Protein AF-A0A7V1NSM1-F1 (afdb_monomer_lite)

Structure (mmCIF, N/CA/C/O backbone):
data_AF-A0A7V1NSM1-F1
#
_entry.id   AF-A0A7V1NSM1-F1
#
loop_
_atom_site.group_PDB
_atom_site.id
_atom_site.type_symbol
_atom_site.label_atom_id
_atom_site.label_alt_id
_atom_site.label_comp_id
_atom_site.label_asym_id
_atom_site.label_entity_id
_atom_site.label_seq_id
_atom_site.pdbx_PDB_ins_code
_atom_site.Cartn_x
_atom_site.Cartn_y
_atom_site.Cartn_z
_atom_site.occupancy
_atom_site.B_iso_or_equiv
_atom_site.auth_seq_id
_atom_site.auth_comp_id
_atom_site.auth_asym_id
_atom_site.auth_atom_id
_atom_site.pdbx_PDB_model_num
ATOM 1 N N . MET A 1 1 ? 37.050 9.998 -18.615 1.00 50.84 1 MET A N 1
ATOM 2 C CA . MET A 1 1 ? 36.320 8.719 -18.504 1.00 50.84 1 MET A CA 1
ATOM 3 C C . MET A 1 1 ? 34.892 9.012 -18.921 1.00 50.84 1 MET A C 1
ATOM 5 O O . MET A 1 1 ? 34.313 9.878 -18.276 1.00 50.84 1 MET A O 1
ATOM 9 N N . PRO A 1 2 ? 34.357 8.449 -20.015 1.00 52.25 2 PRO A N 1
ATOM 10 C CA . PRO A 1 2 ? 32.947 8.650 -20.319 1.00 52.25 2 PRO A CA 1
ATOM 11 C C . PRO A 1 2 ? 32.127 7.974 -19.214 1.00 52.25 2 PRO A C 1
ATOM 13 O O . PRO A 1 2 ? 32.420 6.836 -18.843 1.00 52.25 2 PRO A O 1
ATOM 16 N N . GLU A 1 3 ? 31.164 8.696 -18.644 1.00 61.88 3 GLU A N 1
ATOM 17 C CA . GLU A 1 3 ? 30.140 8.099 -17.784 1.00 61.88 3 GLU A CA 1
ATOM 18 C C . GLU A 1 3 ? 29.456 6.964 -18.557 1.00 61.88 3 GLU A C 1
ATOM 20 O O . GLU A 1 3 ? 29.181 7.130 -19.752 1.00 61.88 3 GLU A O 1
ATOM 25 N N . PRO A 1 4 ? 29.205 5.801 -17.931 1.00 60.72 4 PRO A N 1
ATOM 26 C CA . PRO A 1 4 ? 28.432 4.761 -18.581 1.00 60.72 4 PRO A CA 1
ATOM 27 C C . PRO A 1 4 ? 27.076 5.356 -18.957 1.00 60.72 4 PRO A C 1
ATOM 29 O O . PRO A 1 4 ? 26.368 5.908 -18.116 1.00 60.72 4 PRO A O 1
ATOM 32 N N . LEU A 1 5 ? 26.748 5.265 -20.244 1.00 61.97 5 LEU A N 1
ATOM 33 C CA . LEU A 1 5 ? 25.473 5.682 -20.806 1.00 61.97 5 LEU A CA 1
ATOM 34 C C . LEU A 1 5 ? 24.407 4.718 -20.274 1.00 61.97 5 LEU A C 1
ATOM 36 O O . LEU A 1 5 ? 24.050 3.738 -20.922 1.00 61.97 5 LEU A O 1
ATOM 40 N N . VAL A 1 6 ? 23.947 4.950 -19.046 1.00 64.94 6 VAL A N 1
ATOM 41 C CA . VAL A 1 6 ? 22.717 4.339 -18.556 1.00 64.94 6 VAL A CA 1
ATOM 42 C C . VAL A 1 6 ? 21.638 4.852 -19.494 1.00 64.94 6 VAL A C 1
ATOM 44 O O . VAL A 1 6 ? 21.436 6.064 -19.596 1.00 64.94 6 VAL A O 1
ATOM 47 N N . LEU A 1 7 ? 20.996 3.951 -20.239 1.00 77.44 7 LEU A N 1
ATOM 48 C CA . LEU A 1 7 ? 19.862 4.325 -21.072 1.00 77.44 7 LEU A CA 1
ATOM 49 C C . LEU A 1 7 ? 18.858 5.029 -20.150 1.00 77.44 7 LEU A C 1
ATOM 51 O O . LEU A 1 7 ? 18.415 4.405 -19.185 1.00 77.44 7 LEU A O 1
ATOM 55 N N . PRO A 1 8 ? 18.498 6.306 -20.389 1.00 79.12 8 PRO A N 1
ATOM 56 C CA . PRO A 1 8 ? 17.709 7.079 -19.428 1.00 79.12 8 PRO A CA 1
ATOM 57 C C . PRO A 1 8 ? 16.412 6.380 -19.003 1.00 79.12 8 PRO A C 1
ATOM 59 O O . PRO A 1 8 ? 15.965 6.529 -17.873 1.00 79.12 8 PRO A O 1
ATOM 62 N N . LEU A 1 9 ? 15.838 5.557 -19.887 1.00 87.38 9 LEU A N 1
ATOM 63 C CA . LEU A 1 9 ? 14.635 4.770 -19.618 1.00 87.38 9 LEU A CA 1
ATOM 64 C C . LEU A 1 9 ? 14.870 3.572 -18.684 1.00 87.38 9 LEU A C 1
ATOM 66 O O . LEU A 1 9 ? 13.985 3.243 -17.901 1.00 87.38 9 LEU A O 1
ATOM 70 N N . GLU A 1 10 ? 16.048 2.942 -18.709 1.00 87.50 10 GLU A N 1
ATOM 71 C CA . GLU A 1 10 ? 16.377 1.837 -17.794 1.00 87.50 10 GLU A CA 1
ATOM 72 C C . GLU A 1 10 ? 16.455 2.303 -16.339 1.00 87.50 10 GLU A C 1
ATOM 74 O O . GLU A 1 10 ? 16.145 1.535 -15.430 1.00 87.50 10 GLU A O 1
ATOM 79 N N . TYR A 1 11 ? 16.844 3.562 -16.118 1.00 86.06 11 TYR A N 1
ATOM 80 C CA . TYR A 1 11 ? 16.851 4.171 -14.791 1.00 86.06 11 TYR A CA 1
ATOM 81 C C . TYR A 1 11 ? 15.430 4.268 -14.214 1.00 86.06 11 TYR A C 1
ATOM 83 O O . TYR A 1 11 ? 15.195 3.833 -13.089 1.00 86.06 11 TYR A O 1
ATOM 91 N N . TYR A 1 12 ? 14.467 4.768 -14.997 1.00 86.56 12 TYR A N 1
ATOM 92 C CA . TYR A 1 12 ? 13.069 4.913 -14.562 1.00 86.56 12 TYR A CA 1
ATOM 93 C C . TYR A 1 12 ? 12.301 3.586 -14.484 1.00 86.56 12 TYR A C 1
ATOM 95 O O . TYR A 1 12 ? 11.229 3.537 -13.888 1.00 86.56 12 TYR A O 1
ATOM 103 N N . ALA A 1 13 ? 12.845 2.510 -15.057 1.00 89.56 13 ALA A N 1
ATOM 104 C CA . ALA A 1 13 ? 12.276 1.169 -14.967 1.00 89.56 13 ALA A CA 1
ATOM 105 C C . ALA A 1 13 ? 12.615 0.443 -13.649 1.00 89.56 13 ALA A C 1
ATOM 107 O O . ALA A 1 13 ? 12.189 -0.696 -13.457 1.00 89.56 13 ALA A O 1
ATOM 108 N N . ARG A 1 14 ? 13.397 1.058 -12.748 1.00 90.38 14 ARG A N 1
ATOM 109 C CA . ARG A 1 14 ? 13.820 0.451 -11.477 1.00 90.38 14 ARG A CA 1
ATOM 110 C C . ARG A 1 14 ? 13.214 1.178 -10.275 1.00 90.38 14 ARG A C 1
ATOM 112 O O . ARG A 1 14 ? 13.053 2.398 -10.323 1.00 90.38 14 ARG A O 1
ATOM 119 N N . PRO A 1 15 ? 12.919 0.459 -9.175 1.00 92.56 15 PRO A N 1
ATOM 120 C CA . PRO A 1 15 ? 12.562 1.097 -7.917 1.00 92.56 15 PRO A CA 1
ATOM 121 C C . PRO A 1 15 ? 13.651 2.065 -7.436 1.00 92.56 15 PRO A C 1
ATOM 123 O O . PRO A 1 15 ? 14.845 1.820 -7.611 1.00 92.56 15 PRO A O 1
ATOM 126 N N . GLY A 1 16 ? 13.229 3.166 -6.818 1.00 92.69 16 GLY A N 1
ATOM 127 C CA . GLY A 1 16 ? 14.108 4.097 -6.118 1.00 92.69 16 GLY A CA 1
ATOM 128 C C . GLY A 1 16 ? 14.253 3.730 -4.640 1.00 92.69 16 GLY A C 1
ATOM 129 O O . GLY A 1 16 ? 13.652 2.774 -4.160 1.00 92.69 16 GLY A O 1
ATOM 130 N N . LEU A 1 17 ? 14.998 4.542 -3.886 1.00 92.56 17 LEU A N 1
ATOM 131 C CA . LEU A 1 17 ? 15.350 4.261 -2.485 1.00 92.56 17 LEU A CA 1
ATOM 132 C C . LEU A 1 17 ? 14.146 3.961 -1.571 1.00 92.56 17 LEU A C 1
ATOM 134 O O . LEU A 1 17 ? 14.246 3.138 -0.670 1.00 92.56 17 LEU A O 1
ATOM 138 N N . THR A 1 18 ? 13.016 4.642 -1.770 1.00 94.25 18 THR A N 1
ATOM 139 C CA . THR A 1 18 ? 11.809 4.455 -0.948 1.00 94.25 18 THR A CA 1
ATOM 140 C C . THR A 1 18 ? 10.819 3.458 -1.539 1.00 94.25 18 THR A C 1
ATOM 142 O O . THR A 1 18 ? 9.932 3.001 -0.819 1.00 94.25 18 THR A O 1
ATOM 145 N N . THR A 1 19 ? 10.947 3.129 -2.826 1.00 94.19 19 THR A N 1
ATOM 146 C CA . THR A 1 19 ? 10.037 2.222 -3.538 1.00 94.19 19 THR A CA 1
ATOM 147 C C . THR A 1 19 ? 10.610 0.828 -3.755 1.00 94.19 19 THR A C 1
ATOM 149 O O . THR A 1 19 ? 9.884 -0.051 -4.214 1.00 94.19 19 THR A O 1
ATOM 152 N N . ASP A 1 20 ? 11.875 0.608 -3.393 1.00 96.19 20 ASP A N 1
ATOM 153 C CA . ASP A 1 20 ? 12.498 -0.710 -3.381 1.00 96.19 20 ASP A CA 1
ATOM 154 C C . ASP A 1 20 ? 11.735 -1.659 -2.428 1.00 96.19 20 ASP A C 1
ATOM 156 O O . ASP A 1 20 ? 11.569 -1.345 -1.241 1.00 96.19 20 ASP A O 1
ATOM 160 N N . PRO A 1 21 ? 11.228 -2.806 -2.925 1.00 96.00 21 PRO A N 1
ATOM 161 C CA . PRO A 1 21 ? 10.555 -3.797 -2.090 1.00 96.00 21 PRO A CA 1
ATOM 162 C C . PRO A 1 21 ? 11.514 -4.597 -1.192 1.00 96.00 21 PRO A C 1
ATOM 164 O O . PRO A 1 21 ? 11.046 -5.309 -0.301 1.00 96.00 21 PRO A O 1
ATOM 167 N N . GLY A 1 22 ? 12.831 -4.514 -1.412 1.00 96.12 22 GLY A N 1
ATOM 168 C CA . GLY A 1 22 ? 13.843 -5.219 -0.632 1.00 96.12 22 GLY A CA 1
ATOM 169 C C . GLY A 1 22 ? 13.631 -6.735 -0.626 1.00 96.12 22 GLY A C 1
ATOM 170 O O . GLY A 1 22 ? 13.363 -7.357 -1.656 1.00 96.12 22 GLY A O 1
ATOM 171 N N . GLU A 1 23 ? 13.708 -7.350 0.557 1.00 95.69 23 GLU A N 1
ATOM 172 C CA . GLU A 1 23 ? 13.499 -8.796 0.731 1.00 95.69 23 GLU A CA 1
ATOM 173 C C . GLU A 1 23 ? 12.076 -9.269 0.377 1.00 95.69 23 GLU A C 1
ATOM 175 O O . GLU A 1 23 ? 11.852 -10.455 0.124 1.00 95.69 23 GLU A O 1
ATOM 180 N N . HIS A 1 24 ? 11.115 -8.344 0.294 1.00 97.00 24 HIS A N 1
ATOM 181 C CA . HIS A 1 24 ? 9.721 -8.635 -0.027 1.00 97.00 24 HIS A CA 1
ATOM 182 C C . HIS A 1 24 ? 9.409 -8.593 -1.528 1.00 97.00 24 HIS A C 1
ATOM 184 O O . HIS A 1 24 ? 8.242 -8.707 -1.897 1.00 97.00 24 HIS A O 1
ATOM 190 N N . ALA A 1 25 ? 10.413 -8.486 -2.408 1.00 96.06 25 ALA A N 1
ATOM 191 C CA . ALA A 1 25 ? 10.224 -8.436 -3.863 1.00 96.06 25 ALA A CA 1
ATOM 192 C C . ALA A 1 25 ? 9.338 -9.571 -4.414 1.00 96.06 25 ALA A C 1
ATOM 194 O O . ALA A 1 25 ? 8.518 -9.342 -5.299 1.00 96.06 25 ALA A O 1
ATOM 195 N N . ARG A 1 26 ? 9.432 -10.775 -3.832 1.00 96.00 26 ARG A N 1
ATOM 196 C CA . ARG A 1 26 ? 8.610 -11.942 -4.212 1.00 96.00 26 ARG A CA 1
ATOM 197 C C . ARG A 1 26 ? 7.107 -11.748 -3.993 1.00 96.00 26 ARG A C 1
ATOM 199 O O . ARG A 1 26 ? 6.310 -12.493 -4.545 1.00 96.00 26 ARG A O 1
ATOM 206 N N . LEU A 1 27 ? 6.681 -10.765 -3.195 1.00 95.62 27 LEU A N 1
ATOM 207 C CA . LEU A 1 27 ? 5.253 -10.464 -3.032 1.00 95.62 27 LEU A CA 1
ATOM 208 C C . LEU A 1 27 ? 4.622 -9.888 -4.307 1.00 95.62 27 LEU A C 1
ATOM 210 O O . LEU A 1 27 ? 3.397 -9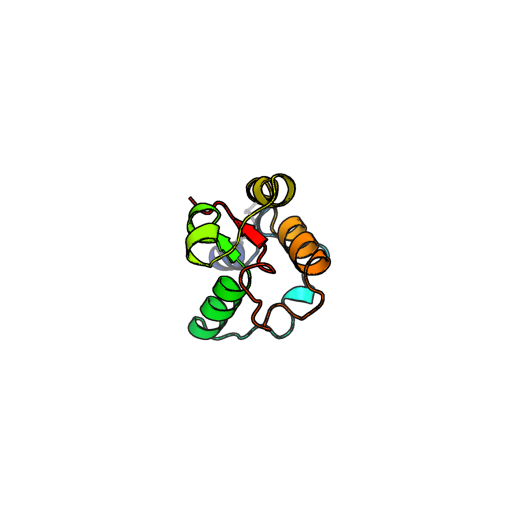.887 -4.419 1.00 95.62 27 LEU A O 1
ATOM 214 N N . PHE A 1 28 ? 5.437 -9.422 -5.258 1.00 95.31 28 PHE A N 1
ATOM 215 C CA . PHE A 1 28 ? 4.981 -8.987 -6.577 1.00 95.31 28 PHE A CA 1
ATOM 216 C C . PHE A 1 28 ? 4.800 -10.142 -7.572 1.00 95.31 28 PHE A C 1
ATOM 218 O O . PHE A 1 28 ? 4.250 -9.929 -8.654 1.00 95.31 28 PHE A O 1
ATOM 225 N N . ASP A 1 29 ? 5.208 -11.362 -7.218 1.00 94.12 29 ASP A N 1
ATOM 226 C CA . ASP A 1 29 ? 5.040 -12.525 -8.083 1.00 94.12 29 ASP A CA 1
ATOM 227 C C . ASP A 1 29 ? 3.545 -12.810 -8.308 1.00 94.12 29 ASP A C 1
ATOM 229 O O . ASP A 1 29 ? 2.749 -12.898 -7.370 1.00 94.12 29 ASP A O 1
ATOM 233 N N . GLY A 1 30 ? 3.153 -12.962 -9.576 1.00 91.56 30 GLY A N 1
ATOM 234 C CA . GLY A 1 30 ? 1.766 -13.240 -9.960 1.00 91.56 30 GLY A CA 1
ATOM 235 C C . GLY A 1 30 ? 0.839 -12.020 -9.962 1.00 91.56 30 GLY A C 1
ATOM 236 O O . GLY A 1 30 ? -0.372 -12.193 -10.104 1.00 91.56 30 GLY A O 1
ATOM 237 N N . LEU A 1 31 ? 1.375 -10.801 -9.821 1.00 95.75 31 LEU A N 1
ATOM 238 C CA . LEU A 1 31 ? 0.609 -9.590 -10.102 1.00 95.75 31 LEU A CA 1
ATOM 239 C C . LEU A 1 31 ? 0.216 -9.520 -11.589 1.00 95.75 31 LEU A C 1
ATOM 241 O O . LEU A 1 31 ? 0.983 -9.959 -12.451 1.00 95.75 31 LEU A O 1
ATOM 245 N N . PRO A 1 32 ? -0.966 -8.963 -11.904 1.00 95.81 32 PRO A N 1
ATOM 246 C CA . PRO A 1 32 ? -1.368 -8.742 -13.285 1.00 95.81 32 PRO A CA 1
ATOM 247 C C . PRO A 1 32 ? -0.422 -7.751 -13.976 1.00 95.81 32 PRO A C 1
ATOM 249 O O . PRO A 1 32 ? 0.170 -6.885 -13.335 1.00 95.81 32 PRO A O 1
ATOM 252 N N . THR A 1 33 ? -0.292 -7.866 -15.295 1.00 95.19 33 THR A N 1
ATOM 253 C CA . THR A 1 33 ? 0.549 -6.970 -16.109 1.00 95.19 33 THR A CA 1
ATOM 254 C C . THR A 1 33 ? -0.236 -5.820 -16.731 1.00 95.19 33 THR A C 1
ATOM 256 O O . THR A 1 33 ? 0.355 -4.822 -17.138 1.00 95.19 33 THR A O 1
ATOM 259 N N . GLU A 1 34 ? -1.564 -5.941 -16.792 1.00 96.75 34 GLU A N 1
ATOM 260 C CA . GLU A 1 34 ? -2.445 -4.917 -17.342 1.00 96.75 34 GLU A CA 1
ATOM 261 C C . GLU A 1 34 ? -2.688 -3.796 -16.326 1.00 96.75 34 GLU A C 1
ATOM 263 O O . GLU A 1 34 ? -2.986 -4.035 -15.153 1.00 96.75 34 GLU A O 1
ATOM 268 N N . ILE A 1 35 ? -2.599 -2.546 -16.790 1.00 95.81 35 ILE A N 1
ATOM 269 C CA . ILE A 1 35 ? -2.742 -1.354 -15.939 1.00 95.81 35 ILE A CA 1
ATOM 270 C C . ILE A 1 35 ? -4.077 -1.334 -15.171 1.00 95.81 35 ILE A C 1
ATOM 272 O O . ILE A 1 35 ? -4.039 -1.084 -13.964 1.00 95.81 35 ILE A O 1
ATOM 276 N N . PRO A 1 36 ? -5.247 -1.605 -15.792 1.00 96.69 36 PRO A N 1
ATOM 277 C CA . PRO A 1 36 ? -6.521 -1.577 -15.071 1.00 96.69 36 PRO A CA 1
ATOM 278 C C . PRO A 1 36 ? -6.563 -2.564 -13.901 1.00 96.69 36 PRO A C 1
ATOM 280 O O . PRO A 1 36 ? -7.052 -2.224 -12.823 1.00 96.69 36 PRO A O 1
ATOM 283 N N . ASP A 1 37 ? -5.999 -3.755 -14.089 1.00 96.06 37 ASP A N 1
ATOM 284 C CA . ASP A 1 37 ? -5.983 -4.805 -13.074 1.00 96.06 37 ASP A CA 1
ATOM 285 C C . ASP A 1 37 ? -5.005 -4.465 -11.942 1.00 96.06 37 ASP A C 1
ATOM 287 O O . ASP A 1 37 ? -5.328 -4.637 -10.766 1.00 96.06 37 ASP A O 1
ATOM 291 N N . LEU A 1 38 ? -3.842 -3.887 -12.265 1.00 95.75 38 LEU A N 1
ATOM 292 C CA . LEU A 1 38 ? -2.910 -3.365 -11.260 1.00 95.75 38 LEU A CA 1
ATOM 293 C C . LEU A 1 38 ? -3.542 -2.261 -10.407 1.00 95.75 38 LEU A C 1
ATOM 295 O O . LEU A 1 38 ? -3.376 -2.258 -9.185 1.00 95.75 38 LEU A O 1
ATOM 299 N N . CYS A 1 39 ? -4.304 -1.349 -11.019 1.00 95.81 39 CYS A N 1
ATOM 300 C CA . CYS A 1 39 ? -5.032 -0.322 -10.278 1.00 95.81 39 CYS A CA 1
ATOM 301 C C . CYS A 1 39 ? -6.009 -0.937 -9.266 1.00 95.81 39 CYS A C 1
ATOM 303 O O . CYS A 1 39 ? -6.069 -0.471 -8.127 1.00 95.81 39 CYS A O 1
ATOM 305 N N . GLN A 1 40 ? -6.730 -1.997 -9.645 1.00 95.75 40 GLN A N 1
ATOM 306 C CA . GLN A 1 40 ? -7.638 -2.704 -8.736 1.00 95.75 40 GLN A CA 1
ATOM 307 C C . GLN A 1 40 ? -6.890 -3.353 -7.568 1.00 95.75 40 GLN A C 1
ATOM 309 O O . GLN A 1 40 ? -7.318 -3.237 -6.417 1.00 95.75 40 GLN A O 1
ATOM 314 N N . VAL A 1 41 ? -5.738 -3.977 -7.834 1.00 96.31 41 VAL A N 1
ATOM 315 C CA . VAL A 1 41 ? -4.897 -4.563 -6.781 1.00 96.31 41 VAL A CA 1
ATOM 316 C C . VAL A 1 41 ? -4.476 -3.496 -5.771 1.00 96.31 41 VAL A C 1
ATOM 318 O O . VAL A 1 41 ? -4.726 -3.665 -4.577 1.00 96.31 41 VAL A O 1
ATOM 321 N N . VAL A 1 42 ? -3.926 -2.367 -6.228 1.00 93.94 42 VAL A N 1
ATOM 322 C CA . VAL A 1 42 ? -3.490 -1.265 -5.350 1.00 93.94 42 VAL A CA 1
ATOM 323 C C . VAL A 1 42 ? -4.651 -0.718 -4.510 1.00 93.94 42 VAL A C 1
ATOM 325 O O . VAL A 1 42 ? -4.518 -0.577 -3.294 1.00 93.94 42 VAL A O 1
ATOM 328 N N . GLN A 1 43 ? -5.814 -0.476 -5.123 1.00 93.62 43 GLN A N 1
ATOM 329 C CA . GLN A 1 43 ? -7.016 0.004 -4.424 1.00 93.62 43 GLN A CA 1
ATOM 330 C C . GLN A 1 43 ? -7.539 -0.989 -3.376 1.00 93.62 43 GLN A C 1
ATOM 332 O O . GLN A 1 43 ? -8.165 -0.593 -2.392 1.00 93.62 43 GLN A O 1
ATOM 337 N N . SER A 1 44 ? -7.282 -2.283 -3.572 1.00 94.88 44 SER A N 1
ATOM 338 C CA . SER A 1 44 ? -7.658 -3.331 -2.626 1.00 94.88 44 SER A CA 1
ATOM 339 C C . SER A 1 44 ? -6.676 -3.500 -1.462 1.00 94.88 44 SER A C 1
ATOM 341 O O . SER A 1 44 ? -6.996 -4.225 -0.524 1.00 94.88 44 SER A O 1
ATOM 343 N N . ILE A 1 45 ? -5.506 -2.852 -1.512 1.00 95.56 45 ILE A N 1
ATOM 344 C CA . ILE A 1 45 ? -4.437 -2.949 -0.505 1.00 95.56 45 ILE A CA 1
ATOM 345 C C . ILE A 1 45 ? -4.359 -1.687 0.353 1.00 95.56 45 ILE A C 1
ATOM 347 O O . ILE A 1 45 ? -4.081 -1.789 1.547 1.00 95.56 45 ILE A O 1
ATOM 351 N N . LEU A 1 46 ? -4.595 -0.515 -0.238 1.00 94.69 46 LEU A N 1
ATOM 352 C CA . LEU A 1 46 ? -4.465 0.776 0.433 1.00 94.69 46 LEU A CA 1
ATOM 353 C C . LEU A 1 46 ? -5.803 1.269 0.992 1.00 94.69 46 LEU A C 1
ATOM 355 O O . LEU A 1 46 ? -6.859 1.122 0.369 1.00 94.69 46 LEU A O 1
ATOM 359 N N . LEU A 1 47 ? -5.748 1.882 2.172 1.00 94.69 47 LEU A N 1
ATOM 360 C CA . LEU A 1 47 ? -6.846 2.629 2.767 1.00 94.69 47 LEU A CA 1
ATOM 361 C C . LEU A 1 47 ? -6.359 4.019 3.156 1.00 94.69 47 LEU A C 1
ATOM 363 O O . LEU A 1 47 ? -5.670 4.196 4.163 1.00 94.69 47 LEU A O 1
ATOM 367 N N . HIS A 1 48 ? -6.820 5.018 2.413 1.00 92.75 48 HIS A N 1
ATOM 368 C CA . HIS A 1 48 ? -6.527 6.399 2.743 1.00 92.75 48 HIS A CA 1
ATOM 369 C C . HIS A 1 48 ? -7.148 6.743 4.108 1.00 92.75 48 HIS A C 1
ATOM 371 O O . HIS A 1 48 ? -8.362 6.618 4.288 1.00 92.75 48 HIS A O 1
ATOM 377 N N . ILE A 1 49 ? -6.354 7.260 5.055 1.00 92.88 49 ILE A N 1
ATOM 378 C CA . ILE A 1 49 ? -6.793 7.521 6.442 1.00 92.88 49 ILE A CA 1
ATOM 379 C C . ILE A 1 49 ? -8.090 8.348 6.543 1.00 92.88 49 ILE A C 1
ATOM 381 O O . ILE A 1 49 ? -9.007 7.974 7.267 1.00 92.88 49 ILE A O 1
ATOM 385 N N . PHE A 1 50 ? -8.228 9.426 5.762 1.00 90.50 50 PHE A N 1
ATOM 386 C CA . PHE A 1 50 ? -9.439 10.269 5.748 1.00 90.50 50 PHE A CA 1
ATOM 387 C C . PHE A 1 50 ? -10.679 9.603 5.124 1.00 90.50 50 PHE A C 1
ATOM 389 O O . PHE A 1 50 ? -11.760 10.187 5.143 1.00 90.50 50 PHE A O 1
ATOM 396 N N . TRP A 1 51 ? -10.537 8.423 4.518 1.00 92.88 51 TRP A N 1
ATOM 397 C CA . TRP A 1 51 ? -11.647 7.675 3.924 1.00 92.88 51 TRP A CA 1
ATOM 398 C C . TRP A 1 51 ? -12.055 6.482 4.794 1.00 92.88 51 TRP A C 1
ATOM 400 O O . TRP A 1 51 ? -13.096 5.891 4.523 1.00 92.88 51 TRP A O 1
ATOM 410 N N . ALA A 1 52 ? -11.295 6.153 5.846 1.00 92.81 52 ALA A N 1
ATOM 411 C CA . ALA A 1 52 ? -11.555 5.010 6.720 1.00 92.81 52 ALA A CA 1
ATOM 412 C C . ALA A 1 52 ? -12.999 4.985 7.245 1.00 92.81 52 ALA A C 1
ATOM 414 O O . ALA A 1 52 ? -13.713 4.010 7.017 1.00 92.81 52 ALA A O 1
ATOM 415 N N . GLU A 1 53 ? -13.475 6.097 7.812 1.00 92.50 53 GLU A N 1
ATOM 416 C CA . GLU A 1 53 ? -14.852 6.211 8.313 1.00 92.50 53 GLU A CA 1
ATOM 417 C C . GLU A 1 53 ? -15.900 6.013 7.207 1.00 92.50 53 GLU A C 1
ATOM 419 O O . GLU A 1 53 ? -16.913 5.352 7.420 1.00 92.50 53 GLU A O 1
ATOM 424 N N . ARG A 1 54 ? -15.644 6.511 5.987 1.00 92.06 54 ARG A N 1
ATOM 425 C CA . ARG A 1 54 ? -16.552 6.320 4.838 1.00 92.06 54 ARG A CA 1
ATOM 426 C C . ARG A 1 54 ? -16.622 4.865 4.380 1.00 92.06 54 ARG A C 1
ATOM 428 O O . ARG A 1 54 ? -17.632 4.460 3.814 1.00 92.06 54 ARG A O 1
ATOM 435 N N . TYR A 1 55 ? -15.569 4.090 4.628 1.00 90.69 55 TYR A N 1
ATOM 436 C CA . TYR A 1 55 ? -15.544 2.643 4.422 1.00 90.69 55 TYR A CA 1
ATOM 437 C C . TYR A 1 55 ? -16.067 1.850 5.632 1.00 90.69 55 TYR A C 1
ATOM 439 O O . TYR A 1 55 ? -16.027 0.621 5.602 1.00 90.69 55 TYR A O 1
ATOM 447 N N . GLY A 1 56 ? -16.557 2.517 6.685 1.00 93.62 56 GLY A N 1
ATOM 448 C CA . GLY A 1 56 ? -17.025 1.866 7.911 1.00 93.62 56 GLY A CA 1
ATOM 449 C C . GLY A 1 56 ? -15.897 1.295 8.774 1.00 93.62 56 GLY A C 1
ATOM 450 O O . GLY A 1 56 ? -16.128 0.358 9.533 1.00 93.62 56 GLY A O 1
ATOM 451 N N . VAL A 1 57 ? -14.675 1.817 8.635 1.00 94.62 57 VAL A N 1
ATOM 452 C CA . VAL A 1 57 ? -13.497 1.382 9.394 1.00 94.62 57 VAL A CA 1
ATOM 453 C C . VAL A 1 57 ? -13.159 2.413 10.463 1.00 94.62 57 VAL A C 1
ATOM 455 O O . VAL A 1 57 ? -12.752 3.533 10.153 1.00 94.62 57 VAL A O 1
ATOM 458 N N . GLU A 1 58 ? -13.253 2.006 11.725 1.00 94.31 58 GLU A N 1
ATOM 459 C CA . GLU A 1 58 ? -12.705 2.757 12.854 1.00 94.31 58 GLU A CA 1
ATOM 460 C C . GLU A 1 58 ? -11.252 2.328 13.093 1.00 94.31 58 GLU A C 1
ATOM 462 O O . GLU A 1 58 ? -10.967 1.174 13.414 1.00 94.31 58 GLU A O 1
ATOM 467 N N . LEU A 1 59 ? -10.310 3.252 12.898 1.00 92.81 59 LEU A N 1
ATOM 468 C CA . LEU A 1 59 ? -8.884 2.981 13.087 1.00 92.81 59 LEU A CA 1
ATOM 469 C C . LEU A 1 59 ? -8.476 3.205 14.544 1.00 92.81 59 LEU A C 1
ATOM 471 O O . LEU A 1 59 ? -8.724 4.278 15.099 1.00 92.81 59 LEU A O 1
ATOM 475 N N . SER A 1 60 ? -7.772 2.232 15.127 1.00 94.31 60 SER A N 1
ATOM 476 C CA . SER A 1 60 ? -7.089 2.415 16.411 1.00 94.31 60 SER A CA 1
ATOM 477 C C . SER A 1 60 ? -5.934 3.418 16.290 1.00 94.31 60 SER A C 1
ATOM 479 O O . SER A 1 60 ? -5.456 3.704 15.186 1.00 94.31 60 SER A O 1
ATOM 481 N N . GLU A 1 61 ? -5.447 3.943 17.416 1.00 93.62 61 GLU A N 1
ATOM 482 C CA . GLU A 1 61 ? -4.304 4.864 17.410 1.00 93.62 61 GLU A CA 1
ATOM 483 C C . GLU A 1 61 ? -3.048 4.211 16.819 1.00 93.62 61 GLU A C 1
ATOM 485 O O . GLU A 1 61 ? -2.322 4.854 16.065 1.00 93.62 61 GLU A O 1
ATOM 490 N N . GLU A 1 62 ? -2.835 2.915 17.060 1.00 92.94 62 GLU A N 1
ATOM 491 C CA . GLU A 1 62 ? -1.736 2.149 16.465 1.00 92.94 62 GLU A CA 1
ATOM 492 C C . GLU A 1 62 ? -1.874 2.070 14.939 1.00 92.94 62 GLU A C 1
ATOM 494 O O . GLU A 1 62 ? -0.904 2.298 14.217 1.00 92.94 62 GLU A O 1
ATOM 499 N N . ARG A 1 63 ? -3.087 1.806 14.428 1.00 93.44 63 ARG A N 1
ATOM 500 C CA . ARG A 1 63 ? -3.355 1.755 12.981 1.00 93.44 63 ARG A CA 1
ATOM 501 C C . ARG A 1 63 ? -3.156 3.108 12.308 1.00 93.44 63 ARG A C 1
ATOM 503 O O . ARG A 1 63 ? -2.632 3.162 11.198 1.00 93.44 63 ARG A O 1
ATOM 510 N N . LYS A 1 64 ? -3.512 4.205 12.982 1.00 93.56 64 LYS A N 1
ATOM 511 C CA . LYS A 1 64 ? -3.277 5.564 12.470 1.00 93.56 64 LYS A CA 1
ATOM 512 C C . LYS A 1 64 ? -1.789 5.871 12.295 1.00 93.56 64 LYS A C 1
ATOM 514 O O . LYS A 1 64 ? -1.464 6.676 11.430 1.00 93.56 64 LYS A O 1
ATOM 519 N N . GLN A 1 65 ? -0.886 5.240 13.054 1.00 94.06 65 GLN A N 1
ATOM 520 C CA . GLN A 1 65 ? 0.560 5.463 12.914 1.00 94.06 65 GLN A CA 1
ATOM 521 C C . GLN A 1 65 ? 1.152 4.900 11.617 1.00 94.06 65 GLN A C 1
ATOM 523 O O . GLN A 1 65 ? 2.232 5.330 11.211 1.00 94.06 65 GLN A O 1
ATOM 528 N N . GLU A 1 66 ? 0.454 3.997 10.926 1.00 95.00 66 GLU A N 1
ATOM 529 C CA . GLU A 1 66 ? 0.930 3.413 9.665 1.00 95.00 66 GLU A CA 1
ATOM 530 C C . GLU A 1 66 ? 1.120 4.447 8.554 1.00 95.00 66 GLU A C 1
ATOM 532 O O . GLU A 1 66 ? 1.978 4.270 7.694 1.00 95.00 66 GLU A O 1
ATOM 537 N N . VAL A 1 67 ? 0.430 5.589 8.633 1.00 93.88 67 VAL A N 1
ATOM 538 C CA . VAL A 1 67 ? 0.633 6.728 7.723 1.00 93.88 67 VAL A CA 1
ATOM 539 C C . VAL A 1 67 ? 2.062 7.278 7.728 1.00 93.88 67 VAL A C 1
ATOM 541 O O . VAL A 1 67 ? 2.446 8.036 6.836 1.00 93.88 67 VAL A O 1
ATOM 544 N N . ASN A 1 68 ? 2.846 6.948 8.757 1.00 94.06 68 ASN A N 1
ATOM 545 C CA . ASN A 1 68 ? 4.243 7.341 8.875 1.00 94.06 68 ASN A CA 1
ATOM 546 C C . ASN A 1 68 ? 5.200 6.339 8.212 1.00 94.06 68 ASN A C 1
ATOM 548 O O . ASN A 1 68 ? 6.390 6.635 8.091 1.00 94.06 68 ASN A O 1
ATOM 552 N N . ILE A 1 69 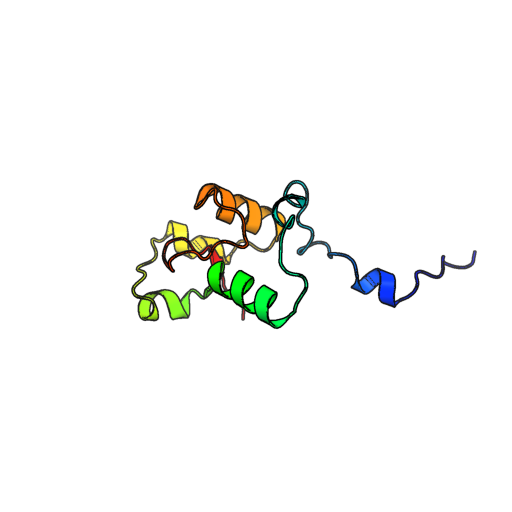? 4.714 5.184 7.748 1.00 94.38 69 ILE A N 1
ATOM 553 C CA . ILE A 1 69 ? 5.512 4.220 6.992 1.00 94.38 69 ILE A CA 1
ATOM 554 C C . ILE A 1 69 ? 5.773 4.807 5.602 1.00 94.38 69 ILE A C 1
ATOM 556 O O . ILE A 1 69 ? 4.849 5.093 4.847 1.00 94.38 69 ILE A O 1
ATOM 560 N N . ARG A 1 70 ? 7.049 5.023 5.263 1.00 91.69 70 ARG A N 1
ATOM 561 C CA . ARG A 1 70 ? 7.455 5.647 3.987 1.00 91.69 70 ARG A CA 1
ATOM 562 C C . ARG A 1 70 ? 8.104 4.689 2.995 1.00 91.69 70 ARG A C 1
ATOM 564 O O . ARG A 1 70 ? 8.101 4.978 1.805 1.00 91.69 70 ARG A O 1
ATOM 571 N N . GLN A 1 71 ? 8.693 3.599 3.479 1.00 95.8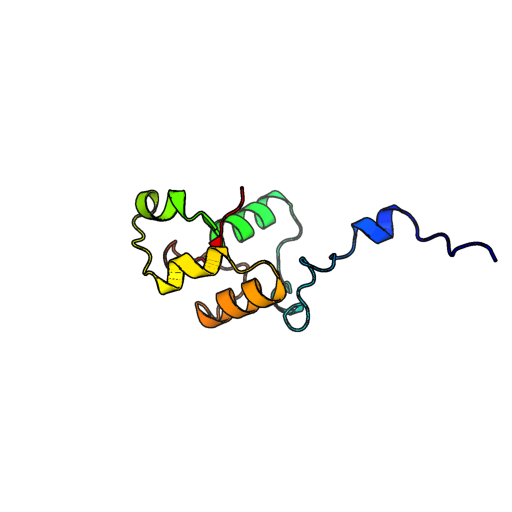1 71 GLN A N 1
ATOM 572 C CA . GLN A 1 71 ? 9.408 2.638 2.640 1.00 95.81 71 GLN A CA 1
ATOM 573 C C . GLN A 1 71 ? 8.465 1.523 2.195 1.00 95.81 71 GLN A C 1
ATOM 575 O O . GLN A 1 71 ? 7.789 0.929 3.038 1.00 95.81 71 GLN A O 1
ATOM 580 N N . VAL A 1 72 ? 8.459 1.204 0.898 1.00 95.94 72 VAL A N 1
ATOM 581 C CA . VAL A 1 72 ? 7.632 0.127 0.333 1.00 95.94 72 VAL A CA 1
ATOM 582 C C . VAL A 1 72 ? 7.941 -1.215 0.989 1.00 95.94 72 VAL A C 1
ATOM 584 O O . VAL A 1 72 ? 7.004 -1.924 1.335 1.00 95.94 72 VAL A O 1
ATOM 587 N N . ALA A 1 73 ? 9.208 -1.536 1.267 1.00 97.31 73 ALA A N 1
ATOM 588 C CA . ALA A 1 73 ? 9.562 -2.744 2.016 1.00 97.31 73 ALA A CA 1
ATOM 589 C C . ALA A 1 73 ? 8.820 -2.840 3.369 1.00 97.31 73 ALA A C 1
ATOM 591 O O . ALA A 1 73 ? 8.211 -3.861 3.675 1.00 97.31 73 ALA A O 1
ATOM 592 N N . HIS A 1 74 ? 8.769 -1.755 4.148 1.00 97.19 74 HIS A N 1
ATOM 593 C CA . HIS A 1 74 ? 8.047 -1.740 5.426 1.00 97.19 74 HIS A CA 1
ATOM 594 C C . HIS A 1 74 ? 6.523 -1.790 5.248 1.00 97.19 74 HIS A C 1
ATOM 596 O O . HIS A 1 74 ? 5.834 -2.416 6.051 1.00 97.19 74 HIS A O 1
ATOM 602 N N . MET A 1 75 ? 5.983 -1.167 4.193 1.00 96.25 75 MET A N 1
ATOM 603 C CA . MET A 1 75 ? 4.561 -1.302 3.859 1.00 96.25 75 MET A CA 1
ATOM 604 C C . MET A 1 75 ? 4.218 -2.759 3.536 1.00 96.25 75 MET A C 1
ATOM 606 O O . MET A 1 75 ? 3.234 -3.285 4.043 1.00 96.25 75 MET A O 1
ATOM 610 N N . LEU A 1 76 ? 5.049 -3.425 2.732 1.00 97.06 76 LEU A N 1
ATOM 611 C CA . LEU A 1 76 ? 4.887 -4.826 2.351 1.00 97.06 76 LEU A CA 1
ATOM 612 C C . LEU A 1 76 ? 4.964 -5.768 3.556 1.00 97.06 76 LEU A C 1
ATOM 614 O O . LEU A 1 76 ? 4.112 -6.649 3.683 1.00 97.06 76 LEU A O 1
ATOM 618 N N . ALA A 1 77 ? 5.923 -5.551 4.461 1.00 97.12 77 ALA A N 1
ATOM 619 C CA . ALA A 1 77 ? 5.997 -6.273 5.729 1.00 97.12 77 ALA A CA 1
ATOM 620 C C . ALA A 1 77 ? 4.691 -6.120 6.518 1.00 97.12 77 ALA A C 1
ATOM 622 O O . ALA A 1 77 ? 4.079 -7.110 6.920 1.00 97.12 77 ALA A O 1
ATOM 623 N N . ARG A 1 78 ? 4.206 -4.881 6.650 1.00 96.69 78 ARG A N 1
ATOM 624 C CA . ARG A 1 78 ? 2.989 -4.588 7.403 1.00 96.69 78 ARG A CA 1
ATOM 625 C C . ARG A 1 78 ? 1.732 -5.201 6.780 1.00 96.69 78 ARG A C 1
ATOM 627 O O . ARG A 1 78 ? 0.921 -5.785 7.493 1.00 96.69 78 ARG A O 1
ATOM 634 N N . ILE A 1 79 ? 1.589 -5.125 5.456 1.00 95.88 79 ILE A N 1
ATOM 635 C CA . ILE A 1 79 ? 0.505 -5.791 4.718 1.00 95.88 79 ILE A CA 1
ATOM 636 C C . ILE A 1 79 ? 0.532 -7.296 5.001 1.00 95.88 79 ILE A C 1
ATOM 638 O O . ILE A 1 79 ? -0.512 -7.889 5.259 1.00 95.88 79 ILE A O 1
ATOM 642 N N . ARG A 1 80 ? 1.723 -7.908 4.990 1.00 95.44 80 ARG A N 1
ATOM 643 C CA . ARG A 1 80 ? 1.898 -9.345 5.216 1.00 95.44 80 ARG A CA 1
ATOM 644 C C . ARG A 1 80 ? 1.569 -9.778 6.645 1.00 95.44 80 ARG A C 1
ATOM 646 O O . ARG A 1 80 ? 1.032 -10.868 6.823 1.00 95.44 80 ARG A O 1
ATOM 653 N N . GLU A 1 81 ? 1.897 -8.956 7.639 1.00 95.19 81 GLU A N 1
ATOM 654 C CA . GLU A 1 81 ? 1.528 -9.183 9.044 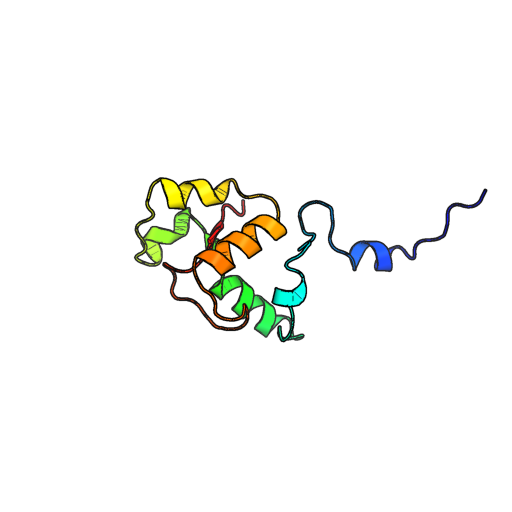1.00 95.19 81 GLU A CA 1
ATOM 655 C C . GLU A 1 81 ? 0.011 -9.165 9.249 1.00 95.19 81 GLU A C 1
ATOM 657 O O . GLU A 1 81 ? -0.517 -9.951 10.032 1.00 95.19 81 GLU A O 1
ATOM 662 N N . MET A 1 82 ? -0.681 -8.259 8.556 1.00 93.81 82 MET A N 1
ATOM 663 C CA . MET A 1 82 ? -2.132 -8.111 8.646 1.00 93.81 82 MET A CA 1
ATOM 664 C C . MET A 1 82 ? -2.877 -9.207 7.881 1.00 93.81 82 MET A C 1
ATOM 666 O O . MET A 1 82 ? -3.885 -9.714 8.366 1.00 93.81 82 MET A O 1
ATOM 670 N N . ASP A 1 83 ? -2.387 -9.569 6.693 1.00 94.06 83 ASP A N 1
ATOM 671 C CA . ASP A 1 83 ? -2.991 -10.583 5.836 1.00 94.06 83 ASP A CA 1
ATOM 672 C C . ASP A 1 83 ? -1.935 -11.353 5.020 1.00 94.06 83 ASP A C 1
ATOM 674 O O . ASP A 1 83 ? -1.236 -10.819 4.153 1.00 94.06 83 ASP A O 1
ATOM 678 N N . GLY A 1 84 ? -1.876 -12.666 5.256 1.00 93.38 84 GLY A N 1
ATOM 679 C CA . GLY A 1 84 ? -0.979 -13.604 4.586 1.00 93.38 84 GLY A CA 1
ATOM 680 C C . GLY A 1 84 ? -1.396 -14.025 3.170 1.00 93.38 84 GLY A C 1
ATOM 681 O O . GLY A 1 84 ? -0.723 -14.867 2.567 1.00 93.38 84 GLY A O 1
ATOM 682 N N . ARG A 1 85 ? -2.485 -13.503 2.603 1.00 95.25 85 ARG A N 1
ATOM 683 C CA . ARG A 1 85 ? -2.860 -13.782 1.206 1.00 95.25 85 ARG A CA 1
ATOM 684 C C . ARG A 1 85 ? -1.972 -13.005 0.216 1.00 95.25 85 ARG A C 1
ATOM 686 O O . ARG A 1 85 ? -1.433 -11.955 0.575 1.00 95.25 85 ARG A O 1
ATOM 693 N N . PRO A 1 86 ? -1.796 -13.485 -1.033 1.00 95.38 86 PRO A N 1
ATOM 694 C CA . PRO A 1 86 ? -1.050 -12.754 -2.063 1.00 95.38 86 PRO A CA 1
ATOM 695 C C . PRO A 1 86 ? -1.633 -11.362 -2.340 1.00 95.38 86 PRO A C 1
ATOM 697 O O . PRO A 1 86 ? -2.822 -11.124 -2.119 1.00 95.38 86 PRO A O 1
ATOM 700 N N . LEU A 1 87 ? -0.817 -10.429 -2.843 1.00 95.88 87 LEU A N 1
ATOM 701 C CA . LEU A 1 87 ? -1.245 -9.041 -3.075 1.00 95.88 87 LEU A CA 1
ATOM 702 C C . LEU A 1 87 ? -2.443 -8.941 -4.030 1.00 95.88 87 LEU A C 1
ATOM 704 O O . LEU A 1 87 ? -3.333 -8.138 -3.778 1.00 95.88 87 LEU A O 1
ATOM 708 N N . ALA A 1 88 ? -2.516 -9.821 -5.034 1.00 94.25 88 ALA A N 1
ATOM 709 C CA . ALA A 1 88 ? -3.601 -9.871 -6.015 1.00 94.25 88 ALA A CA 1
ATOM 710 C C . ALA A 1 88 ? -4.990 -10.217 -5.435 1.00 94.25 88 ALA A C 1
ATOM 712 O O . ALA A 1 88 ? -6.001 -10.003 -6.100 1.00 94.25 88 ALA A O 1
ATOM 713 N N . PHE A 1 89 ? -5.068 -10.755 -4.214 1.00 94.44 89 PHE A N 1
ATOM 714 C CA . PHE A 1 89 ? -6.349 -11.044 -3.571 1.00 94.44 89 PHE A CA 1
ATOM 715 C C . PHE A 1 89 ? -6.897 -9.790 -2.897 1.00 94.44 89 PHE A C 1
ATOM 717 O O . PHE A 1 89 ? -6.221 -9.169 -2.077 1.00 94.44 89 PHE A O 1
ATOM 724 N N . ALA A 1 90 ? -8.142 -9.442 -3.222 1.00 93.56 90 ALA A N 1
ATOM 725 C CA . ALA A 1 90 ? -8.796 -8.277 -2.650 1.00 93.56 90 ALA A CA 1
ATOM 726 C C . ALA A 1 90 ? -8.986 -8.419 -1.133 1.00 93.56 90 ALA A C 1
ATOM 728 O O . ALA A 1 90 ? -9.366 -9.485 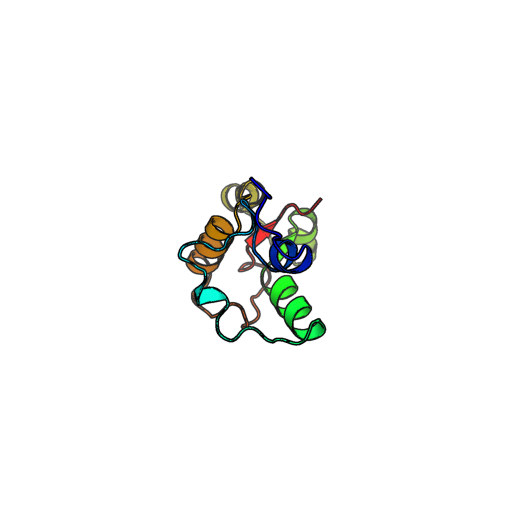-0.639 1.00 93.56 90 ALA A O 1
ATOM 729 N N . ARG A 1 91 ? -8.770 -7.315 -0.408 1.00 94.50 91 ARG A N 1
ATOM 730 C CA . ARG A 1 91 ? -8.912 -7.250 1.052 1.00 94.50 91 ARG A CA 1
ATOM 731 C C . ARG A 1 91 ? -10.105 -6.381 1.452 1.00 94.50 91 ARG A C 1
ATOM 733 O O . ARG A 1 91 ? -10.360 -5.348 0.804 1.00 94.50 91 ARG A O 1
ATOM 740 N N . PRO A 1 92 ? -10.839 -6.758 2.513 1.00 93.94 92 PRO A N 1
ATOM 741 C CA . PRO A 1 92 ? -11.828 -5.872 3.106 1.00 93.94 92 PRO A CA 1
ATOM 742 C C . PRO A 1 92 ? -11.135 -4.609 3.656 1.00 93.94 92 PRO A C 1
ATOM 744 O O . PRO A 1 92 ? -9.952 -4.663 3.994 1.00 93.94 92 PRO A O 1
ATOM 747 N N . PRO A 1 93 ? -11.826 -3.458 3.736 1.00 93.69 93 PRO A N 1
ATOM 748 C CA . PRO A 1 93 ? -11.200 -2.186 4.107 1.00 93.69 93 PRO A CA 1
ATOM 749 C C . PRO A 1 93 ? -10.410 -2.198 5.427 1.00 93.69 93 PRO A C 1
ATOM 751 O O . PRO A 1 93 ? -9.372 -1.557 5.518 1.00 93.69 93 PRO A O 1
ATOM 754 N N . ASN A 1 94 ? -10.847 -2.959 6.430 1.00 93.44 94 ASN A N 1
ATOM 755 C CA . ASN A 1 94 ? -10.165 -3.096 7.724 1.00 93.44 94 ASN A CA 1
ATOM 756 C C . ASN A 1 94 ? -8.812 -3.841 7.647 1.00 93.44 94 ASN A C 1
ATOM 758 O O . ASN A 1 94 ? -7.972 -3.682 8.533 1.00 93.44 94 ASN A O 1
ATOM 762 N N . GLU A 1 95 ? -8.577 -4.617 6.588 1.00 94.81 95 GLU A N 1
ATOM 763 C CA . GLU A 1 95 ? -7.333 -5.363 6.333 1.00 94.81 95 GLU A CA 1
ATOM 764 C C . GLU A 1 95 ? -6.409 -4.651 5.330 1.00 94.81 95 GLU A C 1
ATOM 766 O O . GLU A 1 95 ? -5.395 -5.200 4.901 1.00 94.81 95 GLU A O 1
ATOM 771 N N . ARG A 1 96 ? -6.734 -3.413 4.951 1.00 95.81 96 ARG A N 1
ATOM 772 C CA . ARG A 1 96 ? -5.899 -2.570 4.088 1.00 95.81 96 ARG A CA 1
ATOM 773 C C . ARG A 1 96 ? -4.925 -1.751 4.923 1.00 95.81 96 ARG A C 1
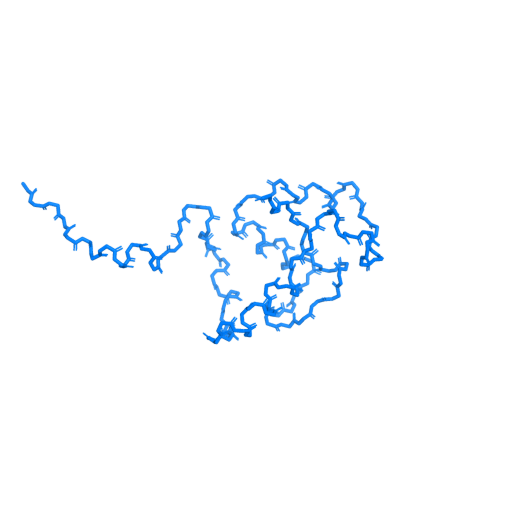ATOM 775 O O . ARG A 1 96 ? -5.278 -1.310 6.019 1.00 95.81 96 ARG A O 1
ATOM 782 N N . ILE A 1 97 ? -3.702 -1.553 4.434 1.00 95.50 97 ILE A N 1
ATOM 783 C CA . ILE A 1 97 ? -2.711 -0.711 5.119 1.00 95.50 97 ILE A CA 1
ATOM 784 C C . ILE A 1 97 ? -3.135 0.754 5.026 1.00 95.50 97 ILE A C 1
ATOM 786 O O . ILE A 1 97 ? -3.616 1.198 3.980 1.00 95.50 97 ILE A O 1
ATOM 790 N N . CYS A 1 98 ? -2.975 1.501 6.118 1.00 94.50 98 CYS A N 1
ATOM 791 C CA . CYS A 1 98 ? -3.357 2.903 6.130 1.00 94.50 98 CYS A CA 1
ATOM 792 C C . CYS A 1 98 ? -2.280 3.769 5.493 1.00 94.50 98 CYS A C 1
ATOM 794 O O . CYS A 1 98 ? -1.137 3.796 5.947 1.00 94.50 98 CYS A O 1
ATOM 796 N N . ASP A 1 99 ? -2.675 4.524 4.476 1.00 89.44 99 ASP A N 1
ATOM 797 C CA . ASP A 1 99 ? -1.803 5.469 3.806 1.00 89.44 99 ASP A CA 1
ATOM 798 C C . ASP A 1 99 ? -2.212 6.919 4.088 1.00 89.44 99 ASP A C 1
ATOM 800 O O . ASP A 1 99 ? -3.340 7.250 4.479 1.00 89.44 99 ASP A O 1
ATOM 804 N N . ARG A 1 100 ? -1.229 7.791 3.880 1.00 80.75 100 ARG A N 1
ATOM 805 C CA . ARG A 1 100 ? -1.401 9.234 3.759 1.00 80.75 100 ARG A CA 1
ATOM 806 C C . ARG A 1 100 ? -0.775 9.661 2.442 1.00 80.75 100 ARG A C 1
ATOM 808 O O . ARG A 1 100 ? 0.234 10.365 2.433 1.00 80.75 100 ARG A O 1
ATOM 815 N N . LEU A 1 101 ? -1.316 9.166 1.335 1.00 63.66 101 LEU A N 1
ATOM 816 C CA . LEU A 1 101 ? -1.051 9.755 0.032 1.00 63.66 101 LEU A CA 1
ATOM 817 C C . LEU A 1 101 ? -1.676 11.155 0.027 1.00 63.66 101 LEU A C 1
ATOM 819 O O . LEU A 1 101 ? -2.894 11.307 0.014 1.00 63.66 101 LEU A O 1
ATOM 823 N N . GLY A 1 102 ? -0.813 12.165 0.147 1.00 49.12 102 GLY A N 1
ATOM 824 C CA . GLY A 1 102 ? -1.132 13.569 -0.103 1.00 49.12 102 GLY A CA 1
ATOM 825 C C . GLY A 1 102 ? -0.805 13.946 -1.535 1.00 49.12 102 GLY A C 1
ATOM 826 O O . GLY A 1 102 ? 0.162 13.361 -2.074 1.00 49.12 102 GLY A O 1
#

Sequence (102 aa):
MPEPLVLPLEYYARPGLTTDPGEHARLFDGLPTEIPDLCQVVQSILLHIFWAERYGVELSEERKQEVNIRQVAHMLARIREMDGRPLAFARPPNERICDRLG

pLDDT: mean 90.86, std 10.24, range [49.12, 97.31]

Radius of gyration: 16.05 Å; chains: 1; bounding box: 53×27×38 Å

Secondary structure (DSSP, 8-state):
-PPP---HHHHHTS--TTT--GGGGGGGTT--SSHHHHHHHHHHHEEEGGGTGGGT----HHHHGGGG---HHHHHHHHHHH--S-TTS---GGGSEEE---

Foldseek 3Di:
DDDPPPPPVVVVVDDDPQEDLPPLPCLCPPQDPDPVLNVQLLVLAEDEPVCCVVLVHDDDPVLVCLQVRRHNNVSSVQLCVLPVDRSSDGHRNNSHRYHHPD